Protein AF-A0A1D2QXF5-F1 (afdb_monomer_lite)

pLDDT: mean 94.52, std 3.87, range [77.19, 98.56]

Radius of gyration: 17.2 Å; chains: 1; bounding box: 47×29×50 Å

Foldseek 3Di:
DALVVVVVVVCVVVVVVLVVCCVVPVVCCCVPVVCVLCVPVVVNVVVVVVCVVVSVVSCVVPDDLLVVVVVVVVVVVVVCVVCVVVVVVVVVVVVVLVVPPCNCVVCVVVVVVVVVSVVVNVVVVPD

Sequence (127 aa):
MTPIEIMALIVAVLGSIKLIVILLNPKSWLDGAAKTAFSNPVLTTMVSLVLAAVTLMYLLEELTIIQIFAVMLFLMFLMAAAIAPYSKEIIAMGDKILKDRGVVKKGWLAIIIWAVLIIWVLYAIFV

Secondary structure (DSSP, 8-state):
--HHHHHHHHHHHHH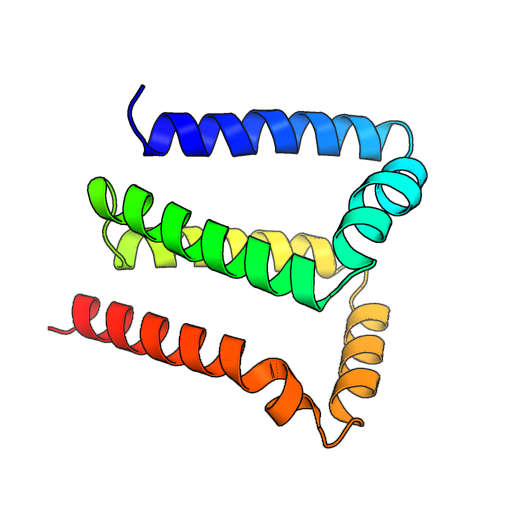HHHHHHHHH-HHHHIIIIIHHHHSSHHHHHHHHHHHHHHHHHHHHHHS-HHHHHHHHHHHHHHHHHHHGGGHHHHHHHHHHHHTSTTHHHHHHHHHHHHHHHHHHHHHHHH-

Structure (mmCIF, N/CA/C/O backbone):
data_AF-A0A1D2QXF5-F1
#
_entry.id   AF-A0A1D2QXF5-F1
#
loop_
_atom_site.group_PDB
_atom_site.id
_atom_site.type_symbol
_atom_site.label_atom_id
_atom_site.label_alt_id
_atom_site.label_comp_id
_atom_site.label_asym_id
_atom_site.label_entity_id
_atom_site.label_seq_id
_atom_site.pdbx_PDB_ins_code
_atom_site.Cartn_x
_atom_site.Cartn_y
_atom_site.Cartn_z
_atom_site.occupancy
_atom_site.B_iso_or_equiv
_atom_site.auth_seq_id
_atom_site.auth_comp_id
_atom_site.auth_asym_id
_atom_site.auth_atom_id
_atom_site.pdbx_P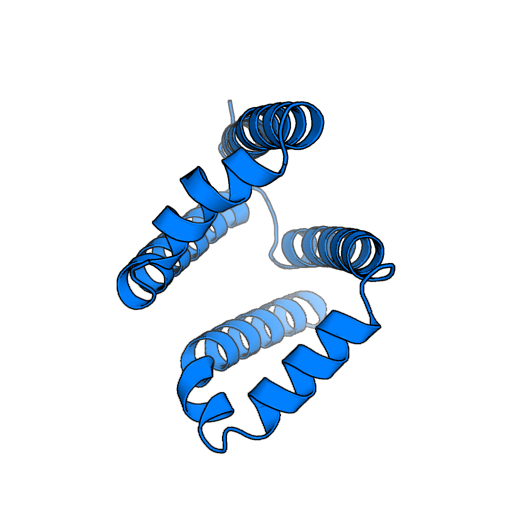DB_model_num
ATOM 1 N N . MET A 1 1 ? 24.595 -3.357 0.969 1.00 78.62 1 MET A N 1
ATOM 2 C CA . MET A 1 1 ? 23.188 -3.774 0.991 1.00 78.62 1 MET A CA 1
ATOM 3 C C . MET A 1 1 ? 22.553 -3.280 -0.286 1.00 78.62 1 MET A C 1
ATOM 5 O O . MET A 1 1 ? 22.750 -2.109 -0.599 1.00 78.62 1 MET A O 1
ATOM 9 N N . THR A 1 2 ? 21.887 -4.146 -1.038 1.00 94.12 2 THR A N 1
ATOM 10 C CA . THR A 1 2 ? 21.154 -3.749 -2.246 1.00 94.12 2 THR A CA 1
ATOM 11 C C . THR A 1 2 ? 19.890 -2.957 -1.869 1.00 94.12 2 THR A C 1
ATOM 13 O O . THR A 1 2 ? 19.458 -3.021 -0.708 1.00 94.12 2 THR A O 1
ATOM 16 N N . PRO A 1 3 ? 19.306 -2.164 -2.787 1.00 92.81 3 PRO A N 1
ATOM 17 C CA . PRO A 1 3 ? 18.029 -1.492 -2.554 1.00 92.81 3 PRO A CA 1
ATOM 18 C C . PRO A 1 3 ? 16.956 -2.394 -1.922 1.00 92.81 3 PRO A C 1
ATOM 20 O O . PRO A 1 3 ? 16.379 -2.019 -0.898 1.00 92.81 3 PRO A O 1
ATOM 23 N N . ILE A 1 4 ? 16.742 -3.610 -2.435 1.00 95.75 4 ILE A N 1
ATOM 24 C CA . ILE A 1 4 ? 15.730 -4.535 -1.905 1.00 95.75 4 ILE A CA 1
ATOM 25 C C . ILE A 1 4 ? 16.054 -4.999 -0.478 1.00 95.75 4 ILE A C 1
ATOM 27 O O . ILE A 1 4 ? 15.147 -5.107 0.349 1.00 95.75 4 ILE A O 1
ATOM 31 N N . GLU A 1 5 ? 17.332 -5.212 -0.143 1.00 95.81 5 GLU A N 1
ATOM 32 C CA . GLU A 1 5 ? 17.761 -5.580 1.213 1.00 95.81 5 GLU A CA 1
ATOM 33 C C . GLU A 1 5 ? 17.497 -4.445 2.208 1.00 95.81 5 GLU A C 1
ATOM 35 O O . GLU A 1 5 ? 17.055 -4.692 3.331 1.00 95.81 5 GLU A O 1
ATOM 40 N N . ILE A 1 6 ? 17.730 -3.192 1.802 1.00 96.12 6 ILE A N 1
ATOM 41 C CA . ILE A 1 6 ? 17.438 -2.011 2.625 1.00 96.12 6 ILE A CA 1
ATOM 42 C C . ILE A 1 6 ? 15.929 -1.895 2.857 1.00 96.12 6 ILE A C 1
ATOM 44 O O . ILE A 1 6 ? 15.488 -1.696 3.989 1.00 96.12 6 ILE A O 1
ATOM 48 N N . MET A 1 7 ? 15.123 -2.062 1.808 1.00 95.69 7 MET A N 1
ATOM 49 C CA . MET A 1 7 ? 13.663 -2.016 1.904 1.00 95.69 7 MET A CA 1
ATOM 50 C C . MET A 1 7 ? 13.118 -3.126 2.810 1.00 95.69 7 MET A C 1
ATOM 52 O O . MET A 1 7 ? 12.281 -2.864 3.678 1.00 95.69 7 MET A O 1
ATOM 56 N N . ALA A 1 8 ? 13.636 -4.348 2.664 1.00 96.69 8 ALA A N 1
ATOM 57 C CA . ALA A 1 8 ? 13.299 -5.473 3.525 1.00 96.69 8 ALA A CA 1
ATOM 58 C C . ALA A 1 8 ? 13.692 -5.202 4.984 1.00 96.69 8 ALA A C 1
ATOM 60 O O . ALA A 1 8 ? 12.886 -5.440 5.885 1.00 96.69 8 ALA A O 1
ATOM 61 N N . LEU A 1 9 ? 14.883 -4.641 5.228 1.00 97.25 9 LEU A N 1
ATOM 62 C CA . LEU A 1 9 ? 15.335 -4.269 6.568 1.00 97.25 9 LEU A CA 1
ATOM 63 C C . LEU A 1 9 ? 14.413 -3.220 7.205 1.00 97.25 9 LEU A C 1
ATOM 65 O O . LEU A 1 9 ? 14.039 -3.372 8.367 1.00 97.25 9 LEU A O 1
ATOM 69 N N . ILE A 1 10 ? 14.002 -2.189 6.457 1.00 96.50 10 ILE A N 1
ATOM 70 C CA . ILE A 1 10 ? 13.069 -1.160 6.946 1.00 96.50 10 ILE A CA 1
ATOM 71 C C . ILE A 1 10 ? 11.757 -1.806 7.403 1.00 96.50 10 ILE A C 1
ATOM 73 O O . ILE A 1 10 ? 11.302 -1.554 8.521 1.00 96.50 10 ILE A O 1
ATOM 77 N N . VAL A 1 11 ? 11.160 -2.668 6.573 1.00 95.69 11 VAL A N 1
ATOM 78 C CA . VAL A 1 1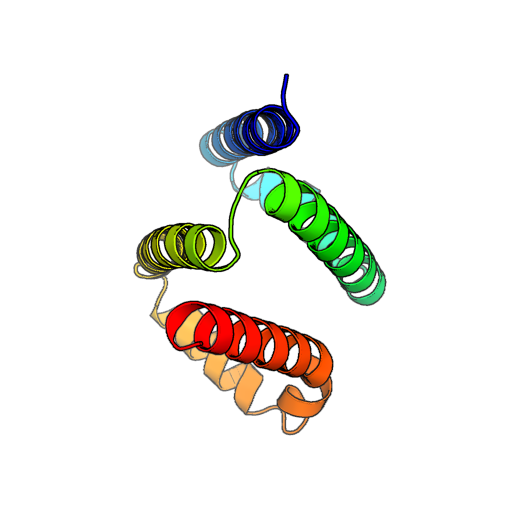1 ? 9.904 -3.354 6.914 1.00 95.69 11 VAL A CA 1
ATOM 79 C C . VAL A 1 11 ? 10.096 -4.302 8.098 1.00 95.69 11 VAL A C 1
ATOM 81 O O . VAL A 1 11 ? 9.255 -4.319 8.995 1.00 95.69 11 VAL A O 1
ATOM 84 N N . ALA A 1 12 ? 11.200 -5.050 8.147 1.00 97.50 12 ALA A N 1
ATOM 85 C CA . ALA A 1 12 ? 11.494 -5.972 9.239 1.00 97.50 12 ALA A CA 1
ATOM 86 C C . ALA A 1 12 ? 11.652 -5.238 10.578 1.00 97.50 12 ALA A C 1
ATOM 88 O O . ALA A 1 12 ? 11.051 -5.642 11.575 1.00 97.50 12 ALA A O 1
ATOM 89 N N . VAL A 1 13 ? 12.399 -4.131 10.607 1.00 97.69 13 VAL A N 1
ATOM 90 C CA . VAL A 1 13 ? 12.625 -3.334 11.820 1.00 97.69 13 VAL A CA 1
ATOM 91 C C . VAL A 1 13 ? 11.337 -2.644 12.266 1.00 97.69 13 VAL A C 1
ATOM 93 O O . VAL A 1 13 ? 10.901 -2.840 13.401 1.00 97.69 13 VAL A O 1
ATOM 96 N N . LEU A 1 14 ? 10.683 -1.879 11.385 1.00 95.06 14 LEU A N 1
ATOM 97 C CA . LEU A 1 14 ? 9.453 -1.158 11.733 1.00 95.06 14 LEU A CA 1
ATOM 98 C C . LEU A 1 14 ? 8.310 -2.118 12.080 1.00 95.06 14 LEU A C 1
ATOM 100 O O . LEU A 1 14 ? 7.554 -1.867 13.019 1.00 95.06 14 LEU A O 1
ATOM 104 N N . GLY A 1 15 ? 8.201 -3.229 11.352 1.00 94.56 15 GLY A N 1
ATOM 105 C CA . GLY A 1 15 ? 7.237 -4.291 11.613 1.00 94.56 15 GLY A CA 1
ATOM 106 C C . GLY A 1 15 ? 7.463 -4.943 12.972 1.00 94.56 15 GLY A C 1
ATOM 107 O O . GLY A 1 15 ? 6.516 -5.058 13.746 1.00 94.56 15 GLY A O 1
ATOM 108 N N . SER A 1 16 ? 8.708 -5.289 13.309 1.00 96.50 16 SER A N 1
ATOM 109 C CA . SER A 1 16 ? 9.048 -5.868 14.616 1.00 96.50 16 SER A CA 1
ATOM 110 C C . SER A 1 16 ? 8.721 -4.909 15.758 1.00 96.50 16 SER A C 1
ATOM 112 O O . SER A 1 16 ? 8.067 -5.306 16.721 1.00 96.50 16 SER A O 1
ATOM 114 N N . ILE A 1 17 ? 9.086 -3.628 15.627 1.00 94.44 17 ILE A N 1
ATOM 115 C CA . ILE A 1 17 ? 8.733 -2.592 16.610 1.00 94.44 17 ILE A CA 1
ATOM 116 C C . ILE A 1 17 ? 7.213 -2.509 16.765 1.00 94.44 17 ILE A C 1
ATOM 118 O O . ILE A 1 17 ? 6.702 -2.562 17.883 1.00 94.44 17 ILE A O 1
ATOM 122 N N . LYS A 1 18 ? 6.474 -2.423 15.654 1.00 91.50 18 LYS A N 1
ATOM 123 C CA . LYS A 1 18 ? 5.009 -2.359 15.668 1.00 91.50 18 LYS A CA 1
ATOM 124 C C . LYS A 1 18 ? 4.395 -3.579 16.356 1.00 91.50 18 LYS A C 1
ATOM 126 O O . LYS A 1 18 ? 3.476 -3.412 17.153 1.00 91.50 18 LYS A O 1
ATOM 131 N N . LEU A 1 19 ? 4.887 -4.785 16.073 1.00 93.81 19 LEU A N 1
ATOM 132 C CA . LEU A 1 19 ? 4.400 -6.013 16.703 1.00 93.81 19 LEU A CA 1
ATOM 133 C C . LEU A 1 19 ? 4.652 -6.005 18.210 1.00 93.81 19 LEU A C 1
ATOM 135 O O . LEU A 1 19 ? 3.723 -6.265 18.968 1.00 93.81 19 LEU A O 1
ATOM 139 N N . ILE A 1 20 ? 5.856 -5.632 18.653 1.00 95.44 20 ILE A N 1
ATOM 140 C CA . ILE A 1 20 ? 6.177 -5.501 20.081 1.00 95.44 20 ILE A CA 1
ATOM 141 C C . ILE A 1 20 ? 5.229 -4.498 20.752 1.00 95.44 20 ILE A C 1
ATOM 143 O O . ILE A 1 20 ? 4.643 -4.803 21.788 1.00 95.44 20 ILE A O 1
ATOM 147 N N . VAL A 1 21 ? 5.018 -3.326 20.143 1.00 93.31 21 VAL A N 1
ATOM 148 C CA . VAL A 1 21 ? 4.102 -2.306 20.677 1.00 93.31 21 VAL A CA 1
ATOM 149 C C . VAL A 1 21 ? 2.676 -2.844 20.786 1.00 93.31 21 VAL A C 1
ATOM 151 O O . VAL A 1 21 ? 2.046 -2.665 21.823 1.00 93.31 21 VAL A O 1
ATOM 154 N N . ILE A 1 22 ? 2.170 -3.533 19.759 1.00 93.06 22 ILE A N 1
ATOM 155 C CA . ILE A 1 22 ? 0.809 -4.090 19.762 1.00 93.06 22 ILE A CA 1
ATOM 156 C C . ILE A 1 22 ? 0.649 -5.189 20.819 1.00 93.06 22 ILE A C 1
ATOM 158 O O . ILE A 1 22 ? -0.389 -5.238 21.475 1.00 93.06 22 ILE A O 1
ATOM 162 N N . LEU A 1 23 ? 1.660 -6.041 21.005 1.00 94.69 23 LEU A N 1
ATOM 163 C CA . LEU A 1 23 ? 1.635 -7.113 22.003 1.00 94.69 23 LEU A CA 1
ATOM 164 C C . LEU A 1 23 ? 1.672 -6.577 23.440 1.00 94.69 23 LEU A C 1
ATOM 166 O O . LEU A 1 23 ? 1.032 -7.151 24.317 1.00 94.69 23 LEU A O 1
ATOM 170 N N . LEU A 1 24 ? 2.397 -5.481 23.685 1.00 95.56 24 LEU A N 1
ATOM 171 C CA . LEU A 1 24 ? 2.489 -4.866 25.011 1.00 95.56 24 LEU A CA 1
ATOM 172 C C . LEU A 1 24 ? 1.301 -3.946 25.316 1.00 95.56 24 LEU A C 1
ATOM 174 O O . LEU A 1 24 ? 0.794 -3.932 26.436 1.00 95.56 24 LEU A O 1
ATOM 178 N N . ASN A 1 25 ? 0.868 -3.143 24.343 1.00 93.19 25 ASN A N 1
ATOM 179 C CA . ASN A 1 25 ? -0.238 -2.206 24.493 1.00 93.19 25 ASN A CA 1
ATOM 180 C C . ASN A 1 25 ? -0.841 -1.843 23.118 1.00 93.19 25 ASN A C 1
ATOM 182 O O . ASN A 1 25 ? -0.426 -0.865 22.495 1.00 93.19 25 ASN A O 1
ATOM 186 N N . PRO A 1 26 ? -1.880 -2.551 22.644 1.00 88.62 26 PRO A N 1
ATOM 187 C CA . PRO A 1 26 ? -2.458 -2.300 21.321 1.00 88.62 26 PRO A CA 1
ATOM 188 C C . PRO A 1 26 ? -3.080 -0.902 21.193 1.00 88.62 26 PRO A C 1
ATOM 190 O O . PRO A 1 26 ? -3.131 -0.333 20.099 1.00 88.62 26 PRO A O 1
ATOM 193 N N . LYS A 1 27 ? -3.522 -0.312 22.311 1.00 92.25 27 LYS A N 1
ATOM 194 C CA . LYS A 1 27 ? -4.141 1.014 22.327 1.00 92.25 27 LYS A CA 1
ATOM 195 C C . LYS A 1 27 ? -3.123 2.125 22.063 1.00 92.25 27 LYS A C 1
ATOM 197 O O . LYS A 1 27 ? -3.463 3.094 21.388 1.00 92.25 27 LYS A O 1
ATOM 202 N N . SER A 1 28 ? -1.876 1.974 22.517 1.00 90.75 28 SER A N 1
ATOM 203 C CA . SER A 1 28 ? -0.829 2.981 22.286 1.00 90.75 28 SER A CA 1
ATOM 204 C C . SER A 1 28 ? -0.481 3.123 20.803 1.00 90.75 28 SER A C 1
ATOM 206 O O . SER A 1 28 ? -0.234 4.234 20.337 1.00 90.75 28 SER A O 1
ATOM 208 N N . TRP A 1 29 ? -0.540 2.030 20.033 1.00 89.75 29 TRP A N 1
ATOM 209 C CA . TRP A 1 29 ? -0.352 2.082 18.583 1.00 89.75 29 TRP A CA 1
ATOM 210 C C . TRP A 1 29 ? -1.448 2.902 17.892 1.00 89.75 29 TRP A C 1
ATOM 212 O O . TRP A 1 29 ? -1.154 3.740 17.034 1.00 89.75 29 TRP A O 1
ATOM 222 N N . LEU A 1 30 ? -2.710 2.673 18.274 1.00 90.44 30 LEU A N 1
ATOM 223 C CA . LEU A 1 30 ? -3.844 3.406 17.716 1.00 90.44 30 LEU A CA 1
ATOM 224 C C . LEU A 1 30 ? -3.782 4.892 18.087 1.00 90.44 30 LEU A C 1
ATOM 226 O O . LEU A 1 30 ? -3.885 5.747 17.209 1.00 90.44 30 LEU A O 1
ATOM 230 N N . ASP A 1 31 ? -3.625 5.186 19.377 1.00 91.75 31 ASP A N 1
ATOM 231 C CA . ASP A 1 31 ? -3.683 6.549 19.905 1.00 91.75 31 ASP A CA 1
ATOM 232 C C . ASP A 1 31 ? -2.454 7.383 19.528 1.00 91.75 31 ASP A C 1
ATOM 234 O O . ASP A 1 31 ? -2.582 8.584 19.308 1.00 91.75 31 ASP A O 1
ATOM 238 N N . GLY A 1 32 ? -1.287 6.751 19.397 1.00 87.81 32 GLY A N 1
ATOM 239 C CA . GLY A 1 32 ? -0.053 7.395 18.966 1.00 87.81 32 GLY A CA 1
ATOM 240 C C . GLY A 1 32 ? 0.087 7.416 17.448 1.00 87.81 32 GLY A C 1
ATOM 241 O O . GLY A 1 32 ? -0.309 8.370 16.778 1.00 87.81 32 GLY A O 1
ATOM 242 N N . ALA A 1 33 ? 0.689 6.364 16.894 1.00 84.06 33 ALA A N 1
ATOM 243 C CA . ALA A 1 33 ? 1.139 6.344 15.506 1.00 84.06 33 ALA A CA 1
ATOM 244 C C . ALA A 1 33 ? -0.016 6.431 14.497 1.00 84.06 33 ALA A C 1
ATOM 246 O O . ALA A 1 33 ? 0.031 7.253 13.583 1.00 84.06 33 ALA A O 1
ATOM 247 N N . ALA A 1 34 ? -1.064 5.615 14.659 1.00 86.75 34 ALA A N 1
ATOM 248 C CA . ALA A 1 34 ? -2.118 5.510 13.652 1.00 86.75 34 ALA A CA 1
ATOM 249 C C . ALA A 1 34 ? -2.959 6.792 13.558 1.00 86.75 34 ALA A C 1
ATOM 251 O O . ALA A 1 34 ? -3.071 7.375 12.482 1.00 86.75 34 ALA A O 1
ATOM 252 N N . LYS A 1 35 ? -3.518 7.283 14.672 1.00 91.69 35 LYS A N 1
ATOM 253 C CA . LYS A 1 35 ? -4.311 8.522 14.652 1.00 91.69 35 LYS A CA 1
ATOM 254 C C . LYS A 1 35 ? -3.495 9.727 14.196 1.00 91.69 35 LYS A C 1
ATOM 256 O O . LYS A 1 35 ? -4.011 10.530 13.428 1.00 91.69 35 LYS A O 1
ATOM 261 N N . THR A 1 36 ? -2.231 9.830 14.608 1.00 90.88 36 THR A N 1
ATOM 262 C CA . THR A 1 36 ? -1.355 10.927 14.171 1.00 90.88 36 THR A CA 1
ATOM 263 C C . THR A 1 36 ? -1.131 10.872 12.666 1.00 90.88 36 THR A C 1
ATOM 265 O O . THR A 1 36 ? -1.370 11.866 11.981 1.00 90.88 36 THR A O 1
ATOM 268 N N . ALA A 1 37 ? -0.760 9.705 12.131 1.00 88.44 37 ALA A N 1
ATOM 269 C CA . ALA A 1 37 ? -0.508 9.533 10.705 1.00 88.44 37 ALA A CA 1
ATOM 270 C C . ALA A 1 37 ? -1.731 9.868 9.841 1.00 88.44 37 ALA A C 1
ATOM 272 O O . ALA A 1 37 ? -1.557 10.435 8.770 1.00 88.44 37 ALA A O 1
ATOM 273 N N . PHE A 1 38 ? -2.948 9.568 10.306 1.00 91.50 38 PHE A N 1
ATOM 274 C CA . PHE A 1 38 ? -4.202 9.815 9.578 1.00 91.50 38 PHE A CA 1
ATOM 275 C C . PHE A 1 38 ? -4.941 11.099 9.997 1.00 91.50 38 PHE A C 1
ATOM 277 O O . PHE A 1 38 ? -6.034 11.364 9.498 1.00 91.50 38 PHE A O 1
ATOM 284 N N . SER A 1 39 ? -4.361 11.918 10.880 1.00 93.44 39 SER A N 1
ATOM 285 C CA . SER A 1 39 ? -4.969 13.176 11.344 1.00 93.44 39 SER A CA 1
ATOM 286 C C . SER A 1 39 ? -5.097 14.225 10.232 1.00 93.44 39 SER A C 1
ATOM 288 O O . SER A 1 39 ? -6.013 15.046 10.259 1.00 93.44 39 SER A O 1
ATOM 290 N N . ASN A 1 40 ? -4.219 14.168 9.224 1.00 94.06 40 ASN A N 1
ATOM 291 C CA . ASN A 1 40 ? -4.267 15.001 8.026 1.00 94.06 40 ASN A CA 1
ATOM 292 C C . ASN A 1 40 ? -4.302 14.119 6.764 1.00 94.06 40 ASN A C 1
ATOM 294 O O . ASN A 1 40 ? -3.249 13.846 6.187 1.00 94.06 40 ASN A O 1
ATOM 298 N N . PRO A 1 41 ? -5.497 13.707 6.298 1.00 90.81 41 PRO A N 1
ATOM 299 C CA . PRO A 1 41 ? -5.641 12.763 5.190 1.00 90.81 41 PRO A CA 1
ATOM 300 C C . PRO A 1 41 ? -4.968 13.205 3.886 1.00 90.81 41 PRO A C 1
ATOM 302 O O . PRO A 1 41 ? -4.491 12.359 3.130 1.00 90.81 41 PRO A O 1
ATOM 305 N N . VAL A 1 42 ? -4.911 14.515 3.614 1.00 91.81 42 VAL A N 1
ATOM 306 C CA . VAL A 1 42 ? -4.258 15.058 2.412 1.00 91.81 42 VAL A CA 1
ATOM 307 C C . VAL A 1 42 ? -2.754 14.829 2.492 1.00 91.81 42 VAL A C 1
ATOM 309 O O . VAL A 1 42 ? -2.173 14.265 1.565 1.00 91.81 42 VAL A O 1
ATOM 312 N N . LEU A 1 43 ? -2.138 15.193 3.621 1.00 93.12 43 LEU A N 1
ATOM 313 C CA . LEU A 1 43 ? -0.714 14.966 3.844 1.00 93.12 43 LEU A CA 1
ATOM 314 C C . LEU A 1 43 ? -0.385 13.470 3.821 1.00 93.12 43 LEU A C 1
ATOM 316 O O . LEU A 1 43 ? 0.542 13.068 3.124 1.00 93.12 43 LEU A O 1
ATOM 320 N N . THR A 1 44 ? -1.174 12.639 4.511 1.00 94.50 44 THR A N 1
ATOM 321 C CA . THR A 1 44 ? -0.998 11.179 4.507 1.00 94.50 44 THR A CA 1
ATOM 322 C C . THR A 1 44 ? -1.026 10.628 3.089 1.00 94.50 44 THR A C 1
ATOM 324 O O . THR A 1 44 ? -0.170 9.825 2.728 1.00 94.50 44 THR A O 1
ATOM 327 N N . THR A 1 45 ? -1.981 11.078 2.272 1.00 92.94 45 THR A N 1
ATOM 328 C CA . THR A 1 45 ? -2.123 10.635 0.881 1.00 92.94 45 THR A CA 1
ATOM 329 C C . THR A 1 45 ? -0.911 11.046 0.054 1.00 92.94 45 THR A C 1
ATOM 331 O O . THR A 1 45 ? -0.323 10.199 -0.609 1.00 92.94 45 THR A O 1
ATOM 334 N N . MET A 1 46 ? -0.489 12.311 0.123 1.00 94.50 46 MET A N 1
ATOM 335 C CA . MET A 1 46 ? 0.671 12.799 -0.631 1.00 94.50 46 MET A CA 1
ATOM 336 C C . MET A 1 46 ? 1.951 12.052 -0.260 1.00 94.50 46 MET A C 1
ATOM 338 O O . MET A 1 46 ? 2.639 11.543 -1.141 1.00 94.50 46 MET A O 1
ATOM 342 N N . VAL A 1 47 ? 2.242 11.935 1.039 1.00 95.75 47 VAL A N 1
ATOM 343 C CA . VAL A 1 47 ? 3.422 11.212 1.531 1.00 95.75 47 VAL A CA 1
ATOM 344 C C . VAL A 1 47 ? 3.370 9.749 1.099 1.00 95.75 47 VAL A C 1
ATOM 346 O O . VAL A 1 47 ? 4.361 9.228 0.599 1.00 95.75 47 VAL A O 1
ATOM 349 N N . SER A 1 48 ? 2.210 9.098 1.214 1.00 95.38 48 SER A N 1
ATOM 350 C CA . SER A 1 48 ? 2.053 7.693 0.819 1.00 95.38 48 SER A CA 1
ATOM 351 C C . SER A 1 48 ? 2.247 7.487 -0.681 1.00 95.38 48 SER A C 1
ATOM 353 O O . SER A 1 48 ? 2.868 6.508 -1.074 1.00 95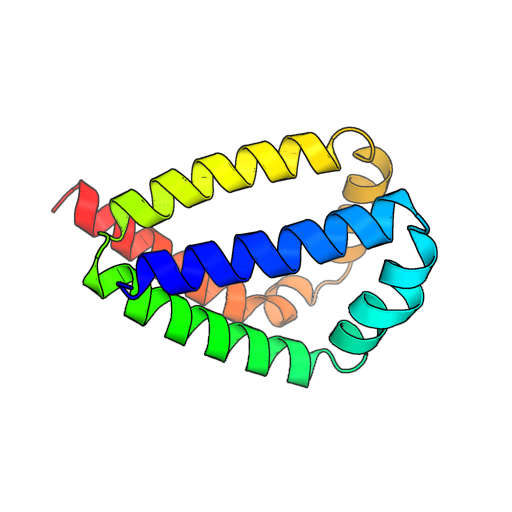.38 48 SER A O 1
ATOM 355 N N . LEU A 1 49 ? 1.761 8.402 -1.524 1.00 95.44 49 LEU A N 1
ATOM 356 C CA . LEU A 1 49 ? 1.943 8.320 -2.975 1.00 95.44 49 LEU A CA 1
ATOM 357 C C . LEU A 1 49 ? 3.400 8.532 -3.384 1.00 95.44 49 LEU A C 1
ATOM 359 O O . LEU A 1 49 ? 3.906 7.787 -4.219 1.00 95.44 49 LEU A O 1
ATOM 363 N N . VAL A 1 50 ? 4.084 9.502 -2.771 1.00 97.44 50 VAL A N 1
ATOM 364 C CA . VAL A 1 50 ? 5.517 9.728 -3.002 1.00 97.44 50 VAL A CA 1
ATOM 365 C C . VAL A 1 50 ? 6.314 8.496 -2.579 1.00 97.44 50 VAL A C 1
ATOM 367 O O . VAL A 1 50 ? 7.104 7.982 -3.365 1.00 97.44 50 VAL A O 1
ATOM 370 N N . LEU A 1 51 ? 6.066 7.969 -1.377 1.00 96.50 51 LEU A N 1
ATOM 371 C CA . LEU A 1 51 ? 6.748 6.769 -0.896 1.00 96.50 51 LEU A CA 1
ATOM 372 C C . LEU A 1 51 ? 6.439 5.545 -1.760 1.00 96.50 51 LEU A C 1
ATOM 374 O O . LEU A 1 51 ? 7.351 4.772 -2.032 1.00 96.50 51 LEU A O 1
ATOM 378 N N . ALA A 1 52 ? 5.200 5.377 -2.228 1.00 96.62 52 ALA A N 1
ATOM 379 C CA . ALA A 1 52 ? 4.832 4.291 -3.132 1.00 96.62 52 ALA A CA 1
ATOM 380 C C . ALA A 1 52 ? 5.576 4.388 -4.472 1.00 96.62 52 ALA A C 1
ATOM 382 O O . ALA A 1 52 ? 6.118 3.386 -4.929 1.00 96.62 52 ALA A O 1
ATOM 383 N N . ALA A 1 53 ? 5.659 5.580 -5.072 1.00 96.75 53 ALA A N 1
ATOM 384 C CA . ALA A 1 53 ? 6.386 5.792 -6.324 1.00 96.75 53 ALA A CA 1
ATOM 385 C C . ALA A 1 53 ? 7.894 5.537 -6.169 1.00 96.75 53 ALA A C 1
ATOM 387 O O . ALA A 1 53 ? 8.483 4.831 -6.983 1.00 96.75 53 ALA A O 1
ATOM 388 N N . VAL A 1 54 ? 8.503 6.052 -5.095 1.00 97.50 54 VAL A N 1
ATOM 389 C CA . VAL A 1 54 ? 9.928 5.845 -4.787 1.00 97.50 54 VAL A CA 1
ATOM 390 C C . VAL A 1 54 ? 10.223 4.365 -4.532 1.00 97.50 54 VAL A C 1
ATOM 392 O O . VAL A 1 54 ? 11.172 3.817 -5.081 1.00 97.50 54 VAL A O 1
ATOM 395 N N . THR A 1 55 ? 9.375 3.698 -3.747 1.00 96.69 55 THR A N 1
ATOM 396 C CA . THR A 1 55 ? 9.472 2.258 -3.463 1.00 96.69 55 THR A CA 1
ATOM 397 C C . THR A 1 55 ? 9.376 1.451 -4.755 1.00 96.69 55 THR A C 1
ATOM 399 O O . THR A 1 55 ? 10.203 0.577 -4.984 1.00 96.69 55 THR A O 1
ATOM 402 N N . LEU A 1 56 ? 8.404 1.752 -5.623 1.00 97.12 56 LEU A N 1
ATOM 403 C CA . LEU A 1 56 ? 8.251 1.063 -6.904 1.00 97.12 56 LEU A CA 1
ATOM 404 C C . LEU A 1 56 ? 9.473 1.266 -7.808 1.00 97.12 56 LEU A C 1
ATOM 406 O O . LEU A 1 56 ? 9.922 0.301 -8.414 1.00 97.12 56 LEU A O 1
ATOM 410 N N . MET A 1 57 ? 10.032 2.480 -7.869 1.00 97.25 57 MET A N 1
ATOM 411 C CA . MET A 1 57 ? 11.261 2.756 -8.622 1.00 97.25 57 MET A CA 1
ATOM 412 C C . MET A 1 57 ? 12.415 1.852 -8.182 1.00 97.25 57 MET A C 1
ATOM 414 O O . MET A 1 57 ? 13.003 1.188 -9.027 1.00 97.25 57 MET A O 1
ATOM 418 N N . TYR A 1 58 ? 12.694 1.780 -6.876 1.00 96.94 58 TYR A N 1
ATOM 419 C CA . TYR A 1 58 ? 13.767 0.927 -6.357 1.00 96.94 58 TYR A CA 1
ATOM 420 C C . TYR A 1 58 ? 13.475 -0.564 -6.534 1.00 96.94 58 TYR A C 1
ATOM 422 O O . TYR A 1 58 ? 14.379 -1.331 -6.846 1.00 96.94 58 TYR A O 1
ATOM 430 N N . LEU A 1 59 ? 12.216 -0.994 -6.382 1.00 97.44 59 LEU A N 1
ATOM 431 C CA . LEU A 1 59 ? 11.854 -2.388 -6.641 1.00 97.44 59 LEU A CA 1
ATOM 432 C C . LEU A 1 59 ? 12.106 -2.770 -8.097 1.00 97.44 59 LEU A C 1
ATOM 434 O O . LEU A 1 59 ? 12.558 -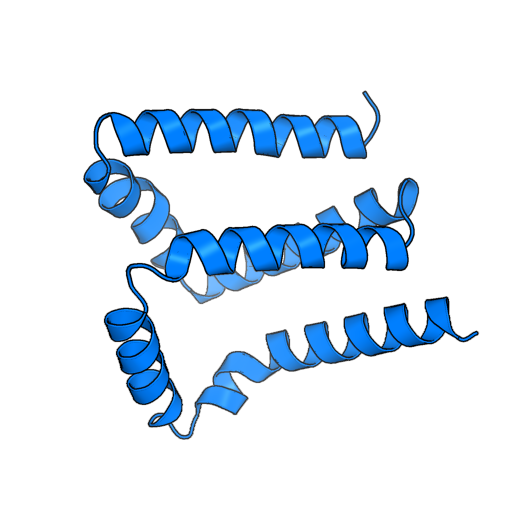3.879 -8.339 1.00 97.44 59 LEU A O 1
ATOM 438 N N . LEU A 1 60 ? 11.845 -1.874 -9.051 1.00 97.44 60 LEU A N 1
ATOM 439 C CA . LEU A 1 60 ? 12.045 -2.140 -10.476 1.00 97.44 60 LEU A CA 1
ATOM 440 C C . LEU A 1 60 ? 13.523 -2.220 -10.896 1.00 97.44 60 LEU A C 1
ATOM 442 O O . LEU A 1 60 ? 13.799 -2.668 -12.007 1.00 97.44 60 LEU A O 1
ATOM 446 N N . GLU A 1 61 ? 14.467 -1.829 -10.033 1.00 96.56 61 GLU A N 1
ATOM 447 C CA . GLU A 1 61 ? 15.902 -2.055 -10.265 1.00 96.56 61 GLU A CA 1
ATOM 448 C C . GLU A 1 61 ? 16.296 -3.529 -10.071 1.00 96.56 61 GLU A C 1
ATOM 450 O O . GLU A 1 61 ? 17.241 -3.999 -10.702 1.00 96.56 61 GLU A O 1
ATOM 455 N N . GLU A 1 62 ? 15.570 -4.268 -9.224 1.00 96.06 62 GLU A N 1
ATOM 456 C CA . GLU A 1 62 ? 15.912 -5.649 -8.846 1.00 96.06 62 GLU A CA 1
ATOM 457 C C . GLU A 1 62 ? 14.818 -6.678 -9.179 1.00 96.06 62 GLU A C 1
ATOM 459 O O . GLU A 1 62 ? 15.113 -7.861 -9.351 1.00 96.06 62 GLU A O 1
ATOM 464 N N . LEU A 1 63 ? 13.557 -6.251 -9.285 1.00 97.38 63 LEU A N 1
ATOM 465 C CA . LEU A 1 63 ? 12.389 -7.094 -9.525 1.00 97.38 63 LEU A CA 1
ATOM 466 C C . LEU A 1 63 ? 11.609 -6.644 -10.757 1.00 97.38 63 LEU A C 1
ATOM 468 O O . LEU A 1 63 ? 11.424 -5.461 -11.028 1.00 97.38 63 LEU A O 1
ATOM 472 N N . THR A 1 64 ? 11.023 -7.610 -11.453 1.00 97.81 64 THR A N 1
ATOM 473 C CA . THR A 1 64 ? 10.034 -7.325 -12.494 1.00 97.81 64 THR A CA 1
ATOM 474 C C . THR A 1 64 ? 8.680 -6.965 -11.883 1.00 97.81 64 THR A C 1
ATOM 476 O O . THR A 1 64 ? 8.330 -7.405 -10.784 1.00 97.81 64 THR A O 1
ATOM 479 N N . ILE A 1 65 ? 7.850 -6.237 -12.638 1.00 97.88 65 ILE A N 1
ATOM 480 C CA . ILE A 1 65 ? 6.470 -5.933 -12.227 1.00 97.88 65 ILE A CA 1
ATOM 481 C C . ILE A 1 65 ? 5.659 -7.207 -11.919 1.00 97.88 65 ILE A C 1
ATOM 483 O O . ILE A 1 65 ? 4.827 -7.207 -11.014 1.00 97.88 65 ILE A O 1
ATOM 487 N N . ILE A 1 66 ? 5.958 -8.320 -12.600 1.00 98.50 66 ILE A N 1
ATOM 488 C CA . ILE A 1 66 ? 5.334 -9.631 -12.367 1.00 98.50 66 ILE A CA 1
ATOM 489 C C . ILE A 1 66 ? 5.695 -10.160 -10.975 1.00 98.50 66 ILE A C 1
ATOM 491 O O . ILE A 1 66 ? 4.813 -10.573 -10.222 1.00 98.50 66 ILE A O 1
ATOM 495 N N . GLN A 1 67 ? 6.978 -10.111 -10.602 1.00 98.38 67 GLN A N 1
ATOM 496 C CA . GLN A 1 67 ? 7.442 -10.538 -9.278 1.00 98.38 67 GLN A CA 1
ATOM 497 C C . GLN A 1 67 ? 6.841 -9.669 -8.166 1.00 98.38 67 GLN A C 1
ATOM 499 O O . GLN A 1 67 ? 6.406 -10.200 -7.144 1.00 98.38 67 GLN A O 1
ATOM 504 N N . ILE A 1 68 ? 6.733 -8.354 -8.385 1.00 98.19 68 ILE A N 1
ATOM 505 C CA . ILE A 1 68 ? 6.080 -7.432 -7.444 1.00 98.19 68 ILE A CA 1
ATOM 506 C C . ILE A 1 68 ? 4.612 -7.833 -7.237 1.00 98.19 68 ILE A C 1
ATOM 508 O O . ILE A 1 68 ? 4.171 -7.983 -6.098 1.00 98.19 68 ILE A O 1
ATOM 512 N N . PHE A 1 69 ? 3.855 -8.076 -8.313 1.00 98.38 69 PHE A N 1
ATOM 513 C CA . PHE A 1 69 ? 2.461 -8.526 -8.218 1.00 98.38 69 PHE A CA 1
ATOM 514 C C . PHE A 1 69 ? 2.310 -9.896 -7.545 1.00 98.38 69 PHE A C 1
ATOM 516 O O . PHE A 1 69 ? 1.367 -10.087 -6.776 1.00 98.38 69 PHE A O 1
ATOM 523 N N . ALA A 1 70 ? 3.244 -10.825 -7.758 1.00 98.44 70 ALA A N 1
ATOM 524 C CA . ALA A 1 70 ? 3.244 -12.116 -7.070 1.00 98.44 70 ALA A CA 1
ATOM 525 C C . ALA A 1 70 ? 3.419 -11.960 -5.546 1.00 98.44 70 ALA A C 1
ATOM 527 O O . ALA A 1 70 ? 2.683 -12.571 -4.769 1.00 98.44 70 ALA A O 1
ATOM 528 N N . VAL A 1 71 ? 4.334 -11.090 -5.100 1.00 97.75 71 VAL A N 1
ATOM 529 C CA . VAL A 1 71 ? 4.512 -10.778 -3.669 1.00 97.75 71 VAL A CA 1
ATOM 530 C C . VAL A 1 71 ? 3.299 -10.025 -3.110 1.00 97.75 71 VAL A C 1
ATOM 532 O O . VAL A 1 71 ? 2.868 -10.297 -1.988 1.00 97.75 71 VAL A O 1
ATOM 535 N N . MET A 1 72 ? 2.693 -9.120 -3.888 1.00 97.50 72 MET A N 1
ATOM 536 C CA . MET A 1 72 ? 1.454 -8.445 -3.488 1.00 97.50 72 MET A CA 1
ATOM 537 C C . MET A 1 72 ? 0.301 -9.429 -3.290 1.00 97.50 72 MET A C 1
ATOM 539 O O . MET A 1 72 ? -0.442 -9.279 -2.325 1.00 97.50 72 MET A O 1
ATOM 543 N N . LEU A 1 73 ? 0.160 -10.450 -4.139 1.00 98.38 73 LEU A N 1
ATOM 544 C CA . LEU A 1 73 ? -0.851 -11.494 -3.960 1.00 98.38 73 LEU A CA 1
ATOM 545 C C . LEU A 1 73 ? -0.661 -12.233 -2.628 1.00 98.38 73 LEU A C 1
ATOM 547 O O . LEU A 1 73 ? -1.620 -12.414 -1.875 1.00 98.38 73 LEU A O 1
ATOM 551 N N . PHE A 1 74 ? 0.580 -12.601 -2.300 1.00 98.31 74 PHE A N 1
ATOM 552 C CA . PHE A 1 74 ? 0.909 -13.181 -0.998 1.00 98.31 74 PHE A CA 1
ATOM 553 C C . PHE A 1 74 ? 0.506 -12.250 0.159 1.00 98.31 74 PHE A C 1
ATOM 555 O O . PHE A 1 74 ? -0.174 -12.680 1.094 1.00 98.31 74 PHE A O 1
ATOM 562 N N . LEU A 1 75 ? 0.843 -10.958 0.071 1.00 96.75 75 LEU A N 1
ATOM 563 C CA . LEU A 1 75 ? 0.456 -9.959 1.070 1.00 96.75 75 LEU A CA 1
ATOM 564 C C . LEU A 1 75 ? -1.071 -9.815 1.192 1.00 96.75 75 LEU A C 1
ATOM 566 O O . LEU A 1 75 ? -1.584 -9.736 2.307 1.00 96.75 75 LEU A O 1
ATOM 570 N N . MET A 1 76 ? -1.808 -9.813 0.078 1.00 97.38 76 MET A N 1
ATOM 571 C CA . MET A 1 76 ? -3.272 -9.727 0.075 1.00 97.38 76 MET A CA 1
ATOM 572 C C . MET A 1 76 ? -3.909 -10.896 0.832 1.00 97.38 76 MET A C 1
ATOM 574 O O . MET A 1 76 ? -4.845 -10.675 1.601 1.00 97.38 76 MET A O 1
ATOM 578 N N . PHE A 1 77 ? -3.386 -12.119 0.692 1.00 98.12 77 PHE A N 1
ATOM 579 C CA . PHE A 1 77 ? -3.875 -13.267 1.461 1.00 98.12 77 PHE A CA 1
ATOM 580 C C . PHE A 1 77 ? -3.582 -13.148 2.958 1.00 98.12 77 PHE A C 1
ATOM 582 O O . PHE A 1 77 ? -4.461 -13.438 3.771 1.00 98.12 77 PHE A O 1
ATOM 589 N N . LEU A 1 78 ? -2.399 -12.657 3.342 1.00 97.69 78 LEU A N 1
ATOM 590 C CA . LEU A 1 78 ? -2.096 -12.379 4.750 1.00 97.69 78 LEU A CA 1
ATOM 591 C C . LEU A 1 78 ? -3.021 -11.301 5.331 1.00 97.69 78 LEU A C 1
ATOM 593 O O . LEU A 1 78 ? -3.526 -11.451 6.444 1.00 97.69 78 LEU A O 1
ATOM 597 N N . MET A 1 79 ? -3.286 -10.232 4.575 1.00 95.88 79 MET A N 1
ATOM 598 C CA . MET A 1 79 ? -4.225 -9.184 4.980 1.00 95.88 79 MET A CA 1
ATOM 599 C C . MET A 1 79 ? -5.649 -9.727 5.125 1.00 95.88 79 MET A C 1
ATOM 601 O O . MET A 1 79 ? -6.314 -9.425 6.113 1.00 95.88 79 MET A O 1
ATOM 605 N N . ALA A 1 80 ? -6.109 -10.556 4.185 1.00 96.12 80 ALA A N 1
ATOM 606 C CA . ALA A 1 80 ? -7.419 -11.193 4.266 1.00 96.12 80 ALA A CA 1
ATOM 607 C C . ALA A 1 80 ? -7.543 -12.063 5.526 1.00 96.12 80 ALA A C 1
ATOM 609 O O . ALA A 1 80 ? -8.528 -11.943 6.254 1.00 96.12 80 ALA A O 1
ATOM 610 N N . ALA A 1 81 ? -6.522 -12.868 5.838 1.00 97.25 81 ALA A N 1
ATOM 611 C CA . ALA A 1 81 ? -6.487 -13.678 7.054 1.00 97.25 81 ALA A CA 1
ATOM 612 C C . ALA A 1 81 ? -6.520 -12.820 8.332 1.00 97.25 81 ALA A C 1
ATOM 614 O O . ALA A 1 81 ? -7.237 -13.150 9.274 1.00 97.25 81 ALA A O 1
ATOM 615 N N . ALA A 1 82 ? -5.799 -11.694 8.354 1.00 93.81 82 ALA A N 1
ATOM 616 C CA . ALA A 1 82 ? -5.780 -10.780 9.496 1.00 93.81 82 ALA A CA 1
ATOM 617 C C . ALA A 1 82 ? -7.130 -10.076 9.729 1.00 93.81 82 ALA A C 1
ATOM 619 O O . ALA A 1 82 ? -7.489 -9.775 10.866 1.00 93.81 82 ALA A O 1
ATOM 620 N N . ILE A 1 83 ? -7.874 -9.802 8.656 1.00 95.31 83 ILE A N 1
ATOM 621 C CA . ILE A 1 83 ? -9.139 -9.060 8.702 1.00 95.31 83 ILE A CA 1
ATOM 622 C C . ILE A 1 83 ? -10.344 -9.993 8.906 1.00 95.31 83 ILE A C 1
ATOM 624 O O . ILE A 1 83 ? -11.344 -9.574 9.486 1.00 95.31 83 ILE A O 1
ATOM 628 N N . ALA A 1 84 ? -10.260 -11.258 8.483 1.00 97.25 84 ALA A N 1
ATOM 629 C CA . ALA A 1 84 ? -11.372 -12.213 8.514 1.00 97.25 84 ALA A CA 1
ATOM 630 C C . ALA A 1 84 ? -12.097 -12.344 9.876 1.00 97.25 84 ALA A C 1
ATOM 632 O O . ALA A 1 84 ? -13.335 -12.362 9.869 1.00 97.25 84 ALA A O 1
ATOM 633 N N . PRO A 1 85 ? -11.408 -12.361 11.042 1.00 97.88 85 PRO A N 1
ATOM 634 C CA . PRO A 1 85 ? -12.078 -12.392 12.347 1.00 97.88 85 PRO A CA 1
ATOM 635 C C . PRO A 1 85 ? -12.984 -11.181 12.625 1.00 97.88 85 PRO A C 1
ATOM 637 O O . PRO A 1 85 ? -13.901 -11.284 13.434 1.00 97.88 85 PRO A O 1
ATOM 640 N N . TYR A 1 86 ? -12.761 -10.061 11.931 1.00 96.50 86 TYR A N 1
ATOM 641 C CA . TYR A 1 86 ? -13.494 -8.793 12.050 1.00 96.50 86 TYR A CA 1
ATOM 642 C C . TYR A 1 86 ? -14.393 -8.523 10.829 1.00 96.50 86 TYR A C 1
ATOM 644 O O . TYR A 1 86 ? -14.677 -7.379 10.467 1.00 96.50 86 TYR A O 1
ATOM 652 N N . SER A 1 87 ? -14.808 -9.582 10.125 1.00 95.12 87 SER A N 1
ATOM 653 C CA . SER A 1 87 ? -15.557 -9.477 8.865 1.00 95.12 87 SER A CA 1
ATOM 654 C C . SER A 1 87 ? -16.848 -8.661 8.985 1.00 95.12 87 SER A C 1
ATOM 656 O O . SER A 1 87 ? -17.160 -7.891 8.078 1.00 95.12 87 SER A O 1
ATOM 658 N N . LYS A 1 88 ? -17.580 -8.767 10.102 1.00 97.00 88 LYS A N 1
ATOM 659 C CA . LYS A 1 88 ? -18.834 -8.023 10.313 1.00 97.00 88 LYS A CA 1
ATOM 660 C C . LYS A 1 88 ? -18.598 -6.515 10.351 1.00 97.00 88 LYS A C 1
ATOM 662 O O . LYS A 1 88 ? -19.310 -5.765 9.688 1.00 97.00 88 LYS A O 1
ATOM 667 N N . GLU A 1 89 ? -17.590 -6.076 11.095 1.00 96.94 89 GLU A N 1
ATOM 668 C CA . GLU A 1 89 ? -17.206 -4.672 11.228 1.00 96.94 89 GLU A CA 1
ATOM 669 C C . GLU A 1 89 ? -16.748 -4.100 9.885 1.00 96.94 89 GLU A C 1
ATOM 671 O O . GLU A 1 89 ? -17.092 -2.974 9.527 1.00 96.94 89 GLU A O 1
ATOM 676 N N . ILE A 1 90 ? -16.010 -4.897 9.115 1.00 95.81 90 ILE A N 1
ATOM 677 C CA . ILE A 1 90 ? -15.465 -4.503 7.815 1.00 95.81 90 ILE A CA 1
ATOM 678 C C . ILE A 1 90 ? -16.568 -4.389 6.765 1.00 95.81 90 ILE A C 1
ATOM 680 O O . ILE A 1 90 ? -16.597 -3.404 6.027 1.00 95.81 90 ILE A O 1
ATOM 684 N N . ILE A 1 91 ? -17.509 -5.338 6.730 1.00 96.00 91 ILE A N 1
ATOM 685 C CA . ILE A 1 91 ? -18.685 -5.272 5.852 1.00 96.00 91 ILE A CA 1
ATOM 686 C C . ILE A 1 91 ? -19.530 -4.043 6.203 1.00 96.00 91 ILE A C 1
ATOM 688 O O . ILE A 1 91 ? -19.842 -3.246 5.322 1.00 96.00 91 ILE A O 1
ATOM 692 N N . ALA A 1 92 ? -19.820 -3.820 7.489 1.00 96.81 92 ALA A N 1
ATOM 693 C CA . ALA A 1 92 ? -20.586 -2.655 7.930 1.00 96.81 92 ALA A CA 1
ATOM 694 C C . ALA A 1 92 ? -19.892 -1.324 7.581 1.00 96.81 92 ALA A C 1
ATOM 696 O O . ALA A 1 92 ? -20.545 -0.350 7.193 1.00 96.81 92 ALA A O 1
ATOM 697 N N . MET A 1 93 ? -18.561 -1.271 7.691 1.00 94.94 93 MET A N 1
ATOM 698 C CA . MET A 1 93 ? -17.769 -0.128 7.243 1.00 94.94 93 MET A CA 1
ATOM 699 C C . MET A 1 93 ? -17.884 0.071 5.726 1.00 94.94 93 MET A C 1
ATOM 701 O O . MET A 1 93 ? -18.095 1.200 5.282 1.00 94.94 93 MET A O 1
ATOM 705 N N . GLY A 1 94 ? -17.796 -1.005 4.941 1.00 91.75 94 GLY A N 1
ATOM 706 C CA . GLY A 1 94 ? -17.983 -0.987 3.490 1.00 91.75 94 GLY A CA 1
ATOM 707 C C . GLY A 1 94 ? -19.351 -0.441 3.083 1.00 91.75 94 GLY A C 1
ATOM 708 O O . GLY A 1 94 ? -19.420 0.500 2.295 1.00 91.75 94 GLY A O 1
ATOM 709 N N . ASP A 1 95 ? -20.428 -0.938 3.692 1.00 93.81 95 ASP A N 1
ATOM 710 C CA . ASP A 1 95 ? -21.795 -0.461 3.447 1.00 93.81 95 ASP A CA 1
ATOM 711 C C . ASP A 1 95 ? -21.944 1.031 3.748 1.00 93.81 95 ASP A C 1
ATOM 713 O O . ASP A 1 95 ? -22.608 1.772 3.018 1.00 93.81 95 ASP A O 1
ATOM 717 N N . LYS A 1 96 ? -21.318 1.501 4.831 1.00 93.25 96 LYS A N 1
ATOM 718 C CA . LYS A 1 96 ? -21.326 2.920 5.193 1.00 93.25 96 LYS A CA 1
ATOM 719 C C . LYS A 1 96 ? -20.587 3.766 4.163 1.00 93.25 96 LYS A C 1
ATOM 721 O O . LYS A 1 96 ? -21.075 4.837 3.811 1.00 93.25 96 LYS A O 1
ATOM 726 N N . ILE A 1 97 ? -19.430 3.298 3.697 1.00 91.62 97 ILE A N 1
ATOM 727 C CA . ILE A 1 97 ? -18.637 3.986 2.678 1.00 91.62 97 ILE A CA 1
ATOM 728 C C . ILE A 1 97 ? -19.437 4.044 1.377 1.00 91.62 97 ILE A C 1
ATOM 730 O O . ILE A 1 97 ? -19.672 5.133 0.879 1.00 91.62 97 ILE A O 1
ATOM 734 N N . LEU A 1 98 ? -19.946 2.922 0.868 1.00 89.12 98 LEU A N 1
ATOM 735 C CA . LEU A 1 98 ? -20.643 2.855 -0.424 1.00 89.12 98 LEU A CA 1
ATOM 736 C C . LEU A 1 98 ? -21.955 3.654 -0.482 1.00 89.12 98 LEU A C 1
ATOM 738 O O . LEU A 1 98 ? -22.374 4.063 -1.564 1.00 89.12 98 LEU A O 1
ATOM 742 N N . LYS A 1 99 ? -22.594 3.929 0.662 1.00 91.44 99 LYS A N 1
ATOM 743 C CA . LYS A 1 99 ? -23.739 4.856 0.734 1.00 91.44 99 LYS A CA 1
ATOM 744 C C . LYS A 1 99 ? -23.360 6.303 0.403 1.00 91.44 99 LYS A C 1
ATOM 746 O O . LYS A 1 99 ? -24.225 7.080 -0.006 1.00 91.44 99 LYS A O 1
ATOM 751 N N . ASP A 1 100 ? -22.093 6.680 0.559 1.00 88.25 100 ASP A N 1
ATOM 752 C CA . ASP A 1 100 ? -21.584 7.965 0.096 1.00 88.25 100 ASP A CA 1
ATOM 753 C C . ASP A 1 100 ? -21.456 7.950 -1.438 1.00 88.25 100 ASP A C 1
ATOM 755 O O . ASP A 1 100 ? -20.555 7.348 -2.022 1.00 88.25 100 ASP A O 1
ATOM 759 N N . ARG A 1 101 ? -22.361 8.668 -2.116 1.00 77.19 101 ARG A N 1
ATOM 760 C CA . ARG A 1 101 ? -22.384 8.783 -3.588 1.00 77.19 101 ARG A CA 1
ATOM 761 C C . ARG A 1 101 ? -21.086 9.362 -4.173 1.00 77.19 101 ARG A C 1
ATOM 763 O O . ARG A 1 101 ? -20.862 9.261 -5.376 1.00 77.19 101 ARG A O 1
ATOM 770 N N . GLY A 1 102 ? -20.237 9.976 -3.349 1.00 86.00 102 GLY A N 1
ATOM 771 C CA . GLY A 1 102 ? -18.949 10.538 -3.736 1.00 86.00 102 GLY A CA 1
ATOM 772 C C . GLY A 1 102 ? -17.759 9.581 -3.636 1.00 86.00 102 GLY A C 1
ATOM 773 O O . GLY A 1 102 ? -16.649 10.024 -3.919 1.00 86.00 102 GLY A O 1
ATOM 774 N N . VAL A 1 103 ? -17.930 8.308 -3.252 1.00 87.06 103 VAL A N 1
ATOM 775 C CA . VAL A 1 103 ? -16.805 7.368 -3.035 1.00 87.06 103 VAL A CA 1
ATOM 776 C C . VAL A 1 103 ? -15.874 7.269 -4.232 1.00 87.06 103 VAL A C 1
ATOM 778 O O . VAL A 1 103 ? -14.665 7.415 -4.072 1.00 87.06 103 VAL A O 1
ATOM 781 N N . VAL A 1 104 ? -16.420 7.092 -5.437 1.00 87.12 104 VAL A N 1
ATOM 782 C CA . VAL A 1 104 ? -15.604 6.992 -6.658 1.00 87.12 104 VAL A CA 1
ATOM 783 C C . VAL A 1 104 ? -14.823 8.286 -6.880 1.00 87.12 104 VAL A C 1
ATOM 785 O O . VAL A 1 104 ? -13.628 8.249 -7.151 1.00 87.12 104 VAL A O 1
ATOM 788 N N . LYS A 1 105 ? -15.460 9.444 -6.668 1.00 89.75 105 LYS A N 1
ATOM 789 C CA . LYS A 1 105 ? -14.809 10.756 -6.781 1.00 89.75 105 LYS A CA 1
ATOM 790 C C . LYS A 1 105 ? -13.754 10.992 -5.698 1.00 89.75 105 LYS A C 1
ATOM 792 O O . LYS A 1 105 ? -12.839 11.768 -5.925 1.00 89.75 105 LYS A O 1
ATOM 797 N N . LYS A 1 106 ? -13.853 10.360 -4.530 1.00 88.81 106 LYS A N 1
ATOM 798 C CA . LYS A 1 106 ? -12.833 10.445 -3.471 1.00 88.81 106 LYS A CA 1
ATOM 799 C C . LYS A 1 106 ? -11.671 9.480 -3.719 1.00 88.81 106 LYS A C 1
ATOM 801 O O . LYS A 1 106 ? -10.531 9.825 -3.437 1.00 88.81 106 LYS A O 1
ATOM 806 N N . GLY A 1 107 ? -11.955 8.303 -4.276 1.00 89.12 107 GLY A N 1
ATOM 807 C CA . GLY A 1 107 ? -10.980 7.244 -4.549 1.00 89.12 107 GLY A CA 1
ATOM 808 C C . GLY A 1 107 ? -10.380 7.243 -5.958 1.00 89.12 107 GLY A C 1
ATOM 809 O O . GLY A 1 107 ? -9.547 6.389 -6.246 1.00 89.12 107 GLY A O 1
ATOM 810 N N . TRP A 1 108 ? -10.781 8.168 -6.837 1.00 92.56 108 TRP A N 1
ATOM 811 C CA . TRP A 1 108 ? -10.428 8.171 -8.265 1.00 92.56 108 TRP A CA 1
ATOM 812 C C . TRP A 1 108 ? -8.927 8.011 -8.533 1.00 92.56 108 TRP A C 1
ATOM 814 O O . TRP A 1 108 ? -8.541 7.251 -9.415 1.00 92.56 108 TRP A O 1
ATOM 824 N N . LEU A 1 109 ? -8.081 8.681 -7.746 1.00 92.75 109 LEU A N 1
ATOM 825 C CA . LEU A 1 109 ? -6.634 8.641 -7.930 1.00 92.75 109 LEU A CA 1
ATOM 826 C C . LEU A 1 109 ? -6.079 7.236 -7.677 1.00 92.75 109 LEU A C 1
ATOM 828 O O . LEU A 1 109 ? -5.300 6.726 -8.478 1.00 92.75 109 LEU A O 1
ATOM 832 N N . ALA A 1 110 ? -6.535 6.580 -6.607 1.00 92.81 110 ALA A N 1
ATOM 833 C CA . ALA A 1 110 ? -6.163 5.200 -6.319 1.00 92.81 110 ALA A CA 1
ATOM 834 C C . ALA A 1 110 ? -6.673 4.245 -7.409 1.00 92.81 110 ALA A C 1
ATOM 836 O O . ALA A 1 110 ? -5.941 3.348 -7.817 1.00 92.81 110 ALA A O 1
ATOM 837 N N . ILE A 1 111 ? -7.892 4.464 -7.919 1.00 93.88 111 ILE A N 1
ATOM 838 C CA . ILE A 1 111 ? -8.470 3.668 -9.013 1.00 93.88 111 ILE A CA 1
ATOM 839 C C . ILE A 1 111 ? -7.601 3.767 -10.274 1.00 93.88 111 ILE A C 1
ATOM 841 O O . ILE A 1 111 ? -7.292 2.741 -10.874 1.00 93.88 111 ILE A O 1
ATOM 845 N N . ILE A 1 112 ? -7.171 4.974 -10.659 1.00 96.62 112 ILE A N 1
ATOM 846 C CA . ILE A 1 112 ? -6.312 5.177 -11.835 1.00 96.62 112 ILE A CA 1
ATOM 847 C C . ILE A 1 112 ? -4.958 4.493 -11.651 1.00 96.62 112 ILE A C 1
ATOM 849 O O . ILE A 1 112 ? -4.514 3.787 -12.553 1.00 96.62 112 ILE A O 1
ATOM 853 N N . ILE A 1 113 ? -4.315 4.663 -10.492 1.00 96.38 113 ILE A N 1
ATOM 854 C CA . ILE A 1 113 ? -3.021 4.025 -10.206 1.00 96.38 113 ILE A CA 1
ATOM 855 C C . ILE A 1 113 ? -3.142 2.504 -10.332 1.00 96.38 113 ILE A C 1
ATOM 857 O O . ILE A 1 113 ? -2.333 1.877 -11.013 1.00 96.38 113 ILE A O 1
ATOM 861 N N . TRP A 1 114 ? -4.184 1.911 -9.743 1.00 96.38 114 TRP A N 1
ATOM 862 C CA . TRP A 1 114 ? -4.438 0.477 -9.867 1.00 96.38 114 TRP A CA 1
ATOM 863 C C . TRP A 1 114 ? -4.685 0.046 -11.309 1.00 96.38 114 TRP A C 1
ATOM 865 O O . TRP A 1 114 ? -4.106 -0.946 -11.743 1.00 96.38 114 TRP A O 1
ATOM 875 N N . ALA A 1 115 ? -5.493 0.791 -12.065 1.00 97.88 115 ALA A N 1
ATOM 876 C CA . ALA A 1 115 ? -5.750 0.483 -13.467 1.00 97.88 115 ALA A CA 1
ATOM 877 C C . ALA A 1 115 ? -4.451 0.471 -14.291 1.00 97.88 115 ALA A C 1
ATOM 879 O O . ALA A 1 115 ? -4.212 -0.477 -15.034 1.00 97.88 115 ALA A O 1
ATOM 880 N N . VAL A 1 116 ? -3.582 1.472 -14.109 1.00 98.12 116 VAL A N 1
ATOM 881 C CA . VAL A 1 116 ? -2.282 1.556 -14.795 1.00 98.12 116 VAL A CA 1
ATOM 882 C C . VAL A 1 116 ? -1.381 0.375 -14.430 1.00 98.12 116 VAL A C 1
ATOM 884 O O . VAL A 1 116 ? -0.839 -0.272 -15.324 1.00 98.12 116 VAL A O 1
ATOM 887 N N . LEU A 1 117 ? -1.245 0.053 -13.139 1.00 98.00 117 LEU A N 1
ATOM 888 C CA . LEU A 1 117 ? -0.402 -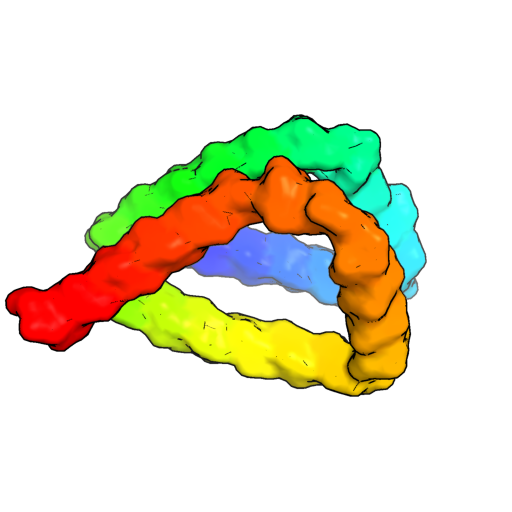1.061 -12.687 1.00 98.00 117 LEU A CA 1
ATOM 889 C C . LEU A 1 117 ? -0.918 -2.420 -13.180 1.00 98.00 117 LEU A C 1
ATOM 891 O O . LEU A 1 117 ? -0.120 -3.270 -13.569 1.00 98.00 117 LEU A O 1
ATOM 895 N N . ILE A 1 118 ? -2.241 -2.618 -13.201 1.00 98.31 118 ILE A N 1
ATOM 896 C CA . ILE A 1 118 ? -2.870 -3.839 -13.723 1.00 98.31 118 ILE A CA 1
ATOM 897 C C . ILE A 1 118 ? -2.611 -3.974 -15.225 1.00 98.31 118 ILE A C 1
ATOM 899 O O . ILE A 1 118 ? -2.197 -5.037 -15.679 1.00 98.31 118 ILE A O 1
ATOM 903 N N . ILE A 1 119 ? -2.812 -2.905 -16.002 1.00 98.56 119 ILE A N 1
ATOM 904 C CA . ILE A 1 119 ? -2.526 -2.921 -17.443 1.00 98.56 119 ILE A CA 1
ATOM 905 C C . ILE A 1 119 ? -1.049 -3.249 -17.685 1.00 98.56 119 ILE A C 1
ATOM 907 O O . ILE A 1 119 ? -0.744 -4.069 -18.547 1.00 98.56 119 ILE A O 1
ATOM 911 N N . TRP A 1 120 ? -0.139 -2.665 -16.901 1.00 98.38 120 TRP A N 1
ATOM 912 C CA . TRP A 1 120 ? 1.294 -2.912 -17.036 1.00 98.38 120 TRP A CA 1
ATOM 913 C C . TRP A 1 120 ? 1.668 -4.369 -16.749 1.00 98.38 120 TRP A C 1
ATOM 915 O O . TRP A 1 120 ? 2.356 -4.985 -17.561 1.00 98.38 120 TRP A O 1
ATOM 925 N N . VAL A 1 121 ? 1.202 -4.957 -15.641 1.00 98.25 121 VAL A N 1
ATOM 926 C CA . VAL A 1 121 ? 1.535 -6.359 -15.346 1.00 98.25 121 VAL A CA 1
ATOM 927 C C . VAL A 1 121 ? 0.917 -7.315 -16.364 1.00 98.25 121 VAL A C 1
ATOM 929 O O . VAL A 1 121 ? 1.579 -8.261 -16.775 1.00 98.25 121 VAL A O 1
ATOM 932 N N . LEU A 1 122 ? -0.313 -7.055 -16.824 1.00 98.50 122 LEU A N 1
ATOM 933 C CA . LEU A 1 122 ? -0.943 -7.865 -17.867 1.00 98.50 122 LEU A CA 1
ATOM 934 C C . LEU A 1 122 ? -0.154 -7.780 -19.174 1.00 98.50 122 LEU A C 1
ATOM 936 O O . LEU A 1 122 ? 0.111 -8.810 -19.784 1.00 98.50 122 LEU A O 1
ATOM 940 N N . TYR A 1 123 ? 0.271 -6.578 -19.568 1.00 98.44 123 TYR A N 1
ATOM 941 C CA . TYR A 1 123 ? 1.134 -6.398 -20.730 1.00 98.44 123 TYR A CA 1
ATOM 942 C C . TYR A 1 123 ? 2.428 -7.202 -20.581 1.00 98.44 123 TYR A C 1
ATOM 944 O O . TYR A 1 123 ? 2.722 -8.006 -21.446 1.00 98.44 123 TYR A O 1
ATOM 952 N N . ALA A 1 124 ? 3.132 -7.083 -19.452 1.00 97.75 124 ALA A N 1
ATOM 953 C CA . ALA A 1 124 ? 4.384 -7.805 -19.218 1.00 97.75 124 ALA A CA 1
ATOM 954 C C . ALA A 1 124 ? 4.233 -9.341 -19.172 1.00 97.75 124 ALA A C 1
ATOM 956 O O . ALA A 1 124 ? 5.209 -10.054 -19.387 1.00 97.75 124 ALA A O 1
ATOM 957 N N . ILE A 1 125 ? 3.044 -9.863 -18.845 1.00 97.88 125 ILE A N 1
ATOM 958 C CA . ILE A 1 125 ? 2.762 -11.308 -18.853 1.00 97.88 125 ILE A CA 1
ATOM 959 C C . ILE A 1 125 ? 2.522 -11.822 -20.276 1.00 97.88 125 ILE A C 1
ATOM 961 O O . ILE A 1 125 ? 2.925 -12.940 -20.595 1.00 97.88 125 ILE A O 1
ATOM 965 N N . PHE A 1 126 ? 1.808 -11.052 -21.099 1.00 97.62 126 PHE A N 1
ATOM 966 C CA . PHE A 1 126 ? 1.285 -11.524 -22.385 1.00 97.62 126 PHE A CA 1
ATOM 967 C C . PHE A 1 126 ? 2.035 -10.999 -23.613 1.00 97.62 126 PHE A C 1
ATOM 969 O O . PHE A 1 126 ? 1.816 -11.531 -24.703 1.00 97.62 126 PHE A O 1
ATOM 976 N N . VAL A 1 127 ? 2.875 -9.974 -23.459 1.00 93.19 127 VAL A N 1
ATOM 977 C CA . VAL A 1 127 ? 3.637 -9.314 -24.530 1.00 93.19 127 VAL A CA 1
ATOM 978 C C . VAL A 1 127 ? 5.110 -9.266 -24.158 1.00 93.19 127 VAL A C 1
ATOM 980 O O . VAL A 1 127 ? 5.912 -9.757 -24.979 1.00 93.19 127 VAL A O 1
#